Protein AF-A0A1T4W776-F1 (afdb_monomer_lite)

Foldseek 3Di:
DDDDDDDDPPVVVVVLVVVCVVVPAVDSVRVVVVVVVVVVVVVVVVVVVVVVVVVVVVVVVVVVVVVVVVDPPPPVCPPPDPVVVVVVVVVVVVVVVVVVD

Sequence (101 aa):
MTTLNISLPDNMKTWINQRVTGGDYSNISDYIRSLIRRDQEQLQAQREQDARKWQLIQAIARKNLQQRLAEPPPEEFADMSEEAIMQMVREEI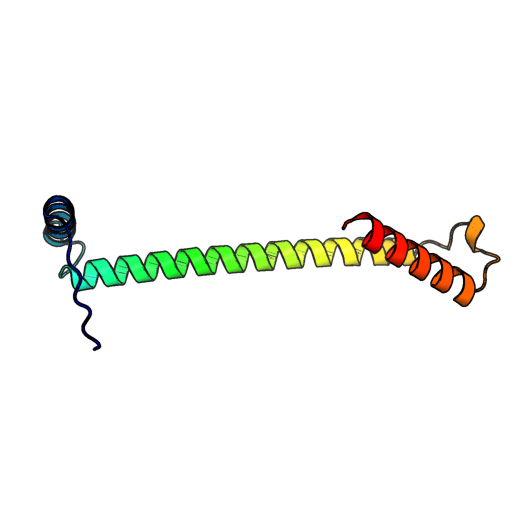QAYRQGKA

Structure (mmCIF, N/CA/C/O backbone):
data_AF-A0A1T4W776-F1
#
_entry.id   AF-A0A1T4W776-F1
#
loop_
_atom_site.group_PDB
_atom_site.id
_atom_site.type_symbol
_atom_site.label_atom_id
_atom_site.label_alt_id
_atom_site.label_comp_id
_atom_site.label_asym_id
_atom_site.label_entity_id
_atom_site.label_seq_id
_atom_site.pdbx_PDB_ins_code
_atom_site.Cartn_x
_atom_site.Cartn_y
_atom_site.Cartn_z
_atom_site.occupancy
_atom_site.B_iso_or_equiv
_atom_site.auth_seq_id
_atom_site.auth_comp_id
_atom_site.auth_asym_id
_atom_site.auth_atom_id
_atom_site.pdbx_PDB_model_num
ATOM 1 N N . MET A 1 1 ? 0.661 -13.160 24.276 1.00 63.53 1 MET A N 1
ATOM 2 C CA . MET A 1 1 ? -0.058 -11.974 23.759 1.00 63.53 1 MET A CA 1
ATOM 3 C C . MET A 1 1 ? 0.636 -10.736 24.283 1.00 63.53 1 MET A C 1
ATOM 5 O O . MET A 1 1 ? 0.985 -10.725 25.455 1.00 63.53 1 MET A O 1
ATOM 9 N N . THR A 1 2 ? 0.811 -9.722 23.441 1.00 77.62 2 THR A N 1
ATOM 10 C CA . THR A 1 2 ? 1.253 -8.389 23.870 1.00 77.62 2 THR A CA 1
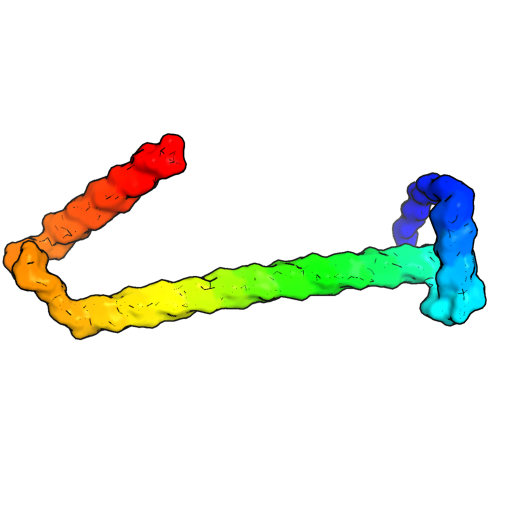ATOM 11 C C . THR A 1 2 ? 0.017 -7.533 24.128 1.00 77.62 2 THR A C 1
ATOM 13 O O . THR A 1 2 ? -0.921 -7.561 23.330 1.00 77.62 2 THR A O 1
ATOM 16 N N . THR A 1 3 ? -0.008 -6.804 25.242 1.00 85.56 3 THR A N 1
ATOM 17 C CA . THR A 1 3 ? -1.121 -5.913 25.596 1.00 85.56 3 THR A CA 1
ATOM 18 C C . THR A 1 3 ? -0.883 -4.528 25.004 1.00 85.56 3 THR A C 1
ATOM 20 O O . THR A 1 3 ? 0.212 -3.985 25.127 1.00 85.56 3 THR A O 1
ATOM 23 N N . LEU A 1 4 ? -1.912 -3.951 24.382 1.00 87.31 4 LEU A N 1
ATOM 24 C CA . LEU A 1 4 ? -1.911 -2.587 23.856 1.00 87.31 4 LEU A CA 1
ATOM 25 C C . LEU A 1 4 ? -3.048 -1.807 24.524 1.00 87.31 4 LEU A C 1
ATOM 27 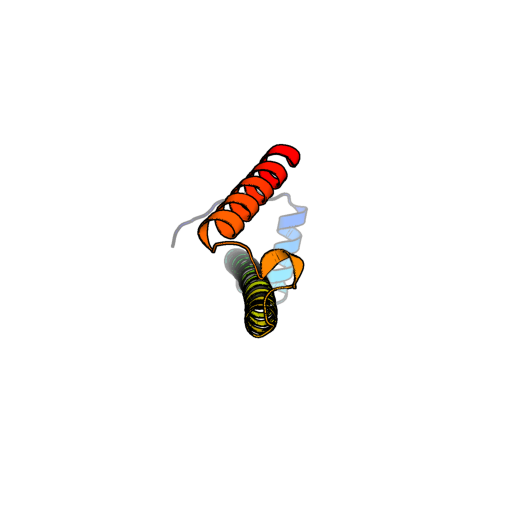O O . LEU A 1 4 ? -4.207 -2.201 24.407 1.00 87.31 4 LEU A O 1
ATOM 31 N N . ASN A 1 5 ? -2.715 -0.717 25.216 1.00 90.00 5 ASN A N 1
ATOM 32 C CA . ASN A 1 5 ? -3.694 0.192 25.814 1.00 90.00 5 ASN A CA 1
ATOM 33 C C . ASN A 1 5 ? -3.911 1.391 24.892 1.00 90.00 5 ASN A C 1
ATOM 35 O O . ASN A 1 5 ? -2.947 2.000 24.432 1.00 90.00 5 ASN A O 1
ATOM 39 N N . ILE A 1 6 ? -5.173 1.728 24.634 1.00 86.50 6 ILE A N 1
ATOM 40 C CA . ILE A 1 6 ? -5.562 2.834 23.756 1.00 86.50 6 ILE A CA 1
ATOM 41 C C . ILE A 1 6 ? -6.677 3.614 24.448 1.00 86.50 6 ILE A C 1
ATOM 43 O O . ILE A 1 6 ? -7.670 3.026 24.879 1.00 86.50 6 ILE A O 1
ATOM 47 N N . SER A 1 7 ? -6.523 4.933 24.527 1.00 91.81 7 SER A N 1
ATOM 48 C CA . SER A 1 7 ? -7.587 5.839 24.961 1.00 91.81 7 SER A CA 1
ATOM 49 C C . SER A 1 7 ? -8.418 6.257 23.757 1.00 91.81 7 SER A C 1
ATOM 51 O O . SER A 1 7 ? -7.872 6.713 22.754 1.00 91.81 7 SER A O 1
ATOM 53 N N . LEU A 1 8 ? -9.737 6.112 23.859 1.00 89.94 8 LEU A N 1
ATOM 54 C CA . LEU A 1 8 ? -10.680 6.483 22.809 1.00 89.94 8 LEU A CA 1
ATOM 55 C C . LEU A 1 8 ? -11.735 7.435 23.382 1.00 89.94 8 LEU A C 1
ATOM 57 O O . LEU A 1 8 ? -12.159 7.227 24.520 1.00 89.94 8 LEU A O 1
ATOM 61 N N . PRO A 1 9 ? -12.195 8.434 22.611 1.00 96.44 9 PRO A N 1
ATOM 62 C CA . PRO A 1 9 ? -13.343 9.242 22.999 1.00 96.44 9 PRO A CA 1
ATOM 63 C C . PRO A 1 9 ? -14.622 8.391 23.116 1.00 96.44 9 PRO A C 1
ATOM 65 O O . PRO A 1 9 ? -14.769 7.357 22.452 1.00 96.44 9 PRO A O 1
ATOM 68 N N . ASP A 1 10 ? -15.574 8.834 23.939 1.00 95.06 10 ASP A N 1
ATOM 69 C CA . ASP A 1 10 ? -16.765 8.044 24.294 1.00 95.06 10 ASP A CA 1
ATOM 70 C C . ASP A 1 10 ? -17.637 7.658 23.092 1.00 95.06 10 ASP A C 1
ATOM 72 O O . ASP A 1 10 ? -18.203 6.558 23.051 1.00 95.06 10 ASP A O 1
ATOM 76 N N . ASN A 1 11 ? -17.711 8.520 22.075 1.00 96.19 11 ASN A N 1
ATOM 77 C CA . ASN A 1 11 ? -18.439 8.229 20.839 1.00 96.19 11 ASN A CA 1
ATOM 78 C C . ASN A 1 11 ? -17.832 7.027 20.092 1.00 96.19 11 ASN A C 1
ATOM 80 O O . ASN A 1 11 ? -18.566 6.149 19.637 1.00 96.19 11 ASN A O 1
ATOM 84 N N . MET A 1 12 ? -16.501 6.934 20.019 1.00 94.56 12 MET A N 1
ATOM 85 C CA . MET A 1 12 ? -15.809 5.805 19.393 1.00 94.56 12 MET A CA 1
ATOM 86 C C . MET A 1 12 ? -15.989 4.525 20.209 1.00 94.56 12 MET A C 1
ATOM 88 O O . MET A 1 12 ? -16.253 3.466 19.640 1.00 94.56 12 MET A O 1
ATOM 92 N N . LYS A 1 13 ? -15.912 4.610 21.542 1.00 91.62 13 LYS A N 1
ATOM 93 C CA . LYS A 1 13 ? -16.146 3.457 22.425 1.00 91.62 13 LYS A CA 1
ATOM 94 C C . LYS A 1 13 ? -17.561 2.898 22.255 1.00 91.62 13 LYS A C 1
ATOM 96 O O . LYS A 1 13 ? -17.732 1.688 22.121 1.00 91.62 13 LYS A O 1
ATOM 101 N N . THR A 1 14 ? -18.560 3.780 22.211 1.00 93.75 14 THR A N 1
ATOM 102 C CA . THR A 1 14 ? -19.966 3.414 21.981 1.00 93.75 14 THR A CA 1
ATOM 103 C C . THR A 1 14 ? -20.135 2.703 20.644 1.00 93.75 14 THR A C 1
ATOM 105 O O . THR A 1 14 ? -20.741 1.634 20.584 1.00 93.75 14 THR A O 1
ATOM 108 N N . TRP A 1 15 ? -19.539 3.251 19.587 1.00 92.44 15 TRP A N 1
ATOM 109 C CA . TRP A 1 15 ? -19.596 2.654 18.260 1.00 92.44 15 TRP A CA 1
ATOM 110 C C . TRP A 1 15 ? -18.973 1.252 18.217 1.00 92.44 15 TRP A C 1
ATOM 112 O O . TRP A 1 15 ? -19.587 0.318 17.703 1.00 92.44 15 TRP A O 1
ATOM 122 N N . ILE A 1 16 ? -17.789 1.060 18.811 1.00 92.62 16 ILE A N 1
ATOM 123 C CA . ILE A 1 16 ? -17.145 -0.261 18.847 1.00 92.62 16 ILE A CA 1
ATOM 124 C C . ILE A 1 16 ? -18.000 -1.260 19.641 1.00 92.62 16 ILE A C 1
ATOM 126 O O . ILE A 1 16 ? -18.183 -2.396 19.204 1.00 92.62 16 ILE A O 1
ATOM 130 N N . ASN A 1 17 ? -18.567 -0.845 20.776 1.00 91.31 17 ASN A N 1
ATOM 131 C CA . ASN A 1 17 ? -19.442 -1.706 21.573 1.00 91.31 17 ASN A CA 1
ATOM 132 C C . ASN A 1 17 ? -20.680 -2.166 20.790 1.00 91.31 17 ASN A C 1
ATOM 134 O O . ASN A 1 17 ? -21.082 -3.320 20.925 1.00 91.31 17 ASN A O 1
ATOM 138 N N . GLN A 1 18 ? -21.256 -1.315 19.935 1.00 92.88 18 GLN A N 1
ATOM 139 C CA . GLN A 1 18 ? -22.364 -1.707 19.054 1.00 92.88 18 GLN A CA 1
ATOM 140 C C . GLN A 1 18 ? -21.940 -2.786 18.047 1.00 92.88 18 GLN A C 1
ATOM 142 O O . GLN A 1 18 ? -22.684 -3.739 17.830 1.00 92.88 18 GLN A O 1
ATOM 147 N N . ARG A 1 19 ? -20.725 -2.692 17.484 1.00 91.56 19 ARG A N 1
ATOM 148 C CA . ARG A 1 19 ? -20.177 -3.712 16.567 1.00 91.56 19 ARG A CA 1
ATOM 149 C C . ARG A 1 19 ? -19.996 -5.071 17.245 1.00 91.56 19 ARG A C 1
ATOM 151 O O . ARG A 1 19 ? -20.241 -6.092 16.617 1.00 91.56 19 ARG A O 1
ATOM 158 N N . VAL A 1 20 ? -19.581 -5.082 18.511 1.00 92.56 20 VAL A N 1
ATOM 159 C CA . VAL A 1 20 ? -19.430 -6.312 19.311 1.00 92.56 20 VAL A CA 1
ATOM 160 C C . VAL A 1 20 ? -20.797 -6.882 19.696 1.00 92.56 20 VAL A C 1
ATOM 162 O O . VAL A 1 20 ? -21.048 -8.068 19.518 1.00 92.56 20 VAL A O 1
ATOM 165 N N . THR A 1 21 ? -21.715 -6.033 20.167 1.00 89.25 21 THR A N 1
ATOM 166 C CA . THR A 1 21 ? -23.066 -6.453 20.589 1.00 89.25 21 THR A CA 1
ATOM 167 C C . THR A 1 21 ? -23.889 -7.007 19.423 1.00 89.25 21 THR A C 1
ATOM 169 O O . THR A 1 21 ? -24.740 -7.865 19.627 1.00 89.25 21 THR A O 1
ATOM 172 N N . GLY A 1 22 ? -23.605 -6.566 18.193 1.00 85.88 22 GLY A N 1
ATOM 173 C CA . GLY A 1 22 ? -24.200 -7.110 16.971 1.00 85.88 22 GLY A CA 1
ATOM 174 C C . GLY A 1 22 ? -23.833 -8.569 16.662 1.00 85.88 22 GLY A C 1
ATOM 175 O O . GLY A 1 22 ? -24.414 -9.136 15.745 1.00 85.88 22 GLY A O 1
ATOM 176 N N . GLY A 1 23 ? -22.908 -9.186 17.410 1.00 83.44 23 GLY A N 1
ATOM 177 C CA . GLY A 1 23 ? -22.573 -10.613 17.310 1.00 83.44 23 GLY A CA 1
ATOM 178 C C . GLY A 1 23 ? -21.454 -10.957 16.323 1.00 83.44 23 GLY A C 1
ATOM 179 O O . GLY A 1 23 ? -20.953 -12.077 16.349 1.00 83.44 23 GLY A O 1
ATOM 180 N N . ASP A 1 24 ? -21.004 -9.999 15.510 1.00 83.94 24 ASP A N 1
ATOM 181 C CA . ASP A 1 24 ? -19.925 -10.208 14.532 1.00 83.94 24 ASP A CA 1
ATOM 182 C C . ASP A 1 24 ? -18.538 -10.393 15.179 1.00 83.94 24 ASP A C 1
ATOM 184 O O . ASP A 1 24 ? -17.612 -10.885 14.534 1.00 83.94 24 ASP A O 1
ATOM 188 N N . TYR A 1 25 ? -18.367 -9.965 16.436 1.00 92.38 25 TYR A N 1
ATOM 189 C CA . TYR A 1 25 ? -17.085 -9.981 17.148 1.00 92.38 25 TYR A CA 1
ATOM 190 C C . TYR A 1 25 ? -17.278 -10.360 18.611 1.00 92.38 25 TYR A C 1
ATOM 192 O O . TYR A 1 25 ? -18.214 -9.898 19.258 1.00 92.38 25 TYR A O 1
ATOM 200 N N . SER A 1 26 ? -16.345 -11.134 19.168 1.00 89.44 26 SER A N 1
ATOM 201 C CA . SER A 1 26 ? -16.466 -11.625 20.552 1.00 89.44 26 SER A CA 1
ATOM 202 C C . SER A 1 26 ? -16.148 -10.557 21.607 1.00 89.44 26 SER A C 1
ATOM 204 O O . SER A 1 26 ? -16.609 -10.635 22.743 1.00 89.44 26 SER A O 1
ATOM 206 N N . ASN A 1 27 ? -15.305 -9.577 21.268 1.00 91.06 27 ASN A N 1
ATOM 207 C CA . ASN A 1 27 ? -14.957 -8.437 22.117 1.00 91.06 27 ASN A CA 1
ATOM 208 C C . ASN A 1 27 ? -14.293 -7.319 21.295 1.00 91.06 27 ASN A C 1
ATOM 210 O O . ASN A 1 27 ? -14.020 -7.465 20.103 1.00 91.06 27 ASN A O 1
ATOM 214 N N . ILE A 1 28 ? -13.982 -6.201 21.956 1.00 91.38 28 ILE A N 1
ATOM 215 C CA . ILE A 1 28 ? -13.306 -5.050 21.344 1.00 91.38 28 ILE A CA 1
ATOM 216 C C . ILE A 1 28 ? -11.957 -5.445 20.729 1.00 91.38 28 ILE A C 1
ATOM 218 O O . ILE A 1 28 ? -11.643 -5.031 19.617 1.00 91.38 28 ILE A O 1
ATOM 222 N N . SER A 1 29 ? -11.145 -6.246 21.422 1.00 91.38 29 SER A N 1
ATOM 223 C CA . SER A 1 29 ? -9.828 -6.636 20.908 1.00 91.38 29 SER A CA 1
ATOM 224 C C . SER A 1 29 ? -9.934 -7.495 19.650 1.00 91.38 29 SER A C 1
ATOM 226 O O . SER A 1 29 ? -9.104 -7.365 18.757 1.00 91.38 29 SER A O 1
ATOM 228 N N . ASP A 1 30 ? -10.941 -8.360 19.565 1.00 91.62 30 ASP A N 1
ATOM 229 C CA . ASP A 1 30 ? -11.246 -9.150 18.373 1.00 91.62 30 ASP A CA 1
ATOM 230 C C . ASP A 1 30 ? -11.625 -8.246 17.192 1.00 91.62 30 ASP A C 1
ATOM 232 O O . ASP A 1 30 ? -11.037 -8.325 16.111 1.00 91.62 30 ASP A O 1
ATOM 236 N N . TYR A 1 31 ? -12.493 -7.267 17.450 1.00 92.56 31 TYR A N 1
ATOM 237 C CA . TYR A 1 31 ? -12.843 -6.252 16.468 1.00 92.56 31 TYR A CA 1
ATOM 238 C C . TYR A 1 31 ? -11.618 -5.477 15.950 1.00 92.56 31 TYR A C 1
ATOM 240 O O . TYR A 1 31 ? -11.419 -5.372 14.737 1.00 92.56 31 TYR A O 1
ATOM 248 N N . ILE A 1 32 ? -10.746 -4.997 16.841 1.00 92.44 32 ILE A N 1
ATOM 249 C CA . ILE A 1 32 ? -9.521 -4.280 16.455 1.00 92.44 32 ILE A CA 1
ATOM 250 C C . ILE A 1 32 ? -8.571 -5.177 15.650 1.00 92.44 32 ILE A C 1
ATOM 252 O O . ILE A 1 32 ? -8.057 -4.745 14.620 1.00 92.44 32 ILE A O 1
ATOM 256 N N . ARG A 1 33 ? -8.372 -6.442 16.049 1.00 92.38 33 ARG A N 1
ATOM 257 C CA . ARG A 1 33 ? -7.551 -7.390 15.272 1.00 92.38 33 ARG A CA 1
ATOM 258 C C . ARG A 1 33 ? -8.115 -7.607 13.870 1.00 92.38 33 ARG A C 1
ATOM 260 O O . ARG A 1 33 ? -7.344 -7.651 12.916 1.00 92.38 33 ARG A O 1
ATOM 267 N N . SER A 1 34 ? -9.440 -7.683 13.728 1.00 94.06 34 SER A N 1
ATOM 268 C CA . SER A 1 34 ? -10.082 -7.808 12.415 1.00 94.06 34 SER A CA 1
ATOM 269 C C . SER A 1 34 ? -9.844 -6.585 11.523 1.00 94.06 34 SER A C 1
ATOM 271 O O . SER A 1 34 ? -9.625 -6.736 10.323 1.00 94.06 34 SER A O 1
ATOM 273 N N . LEU A 1 35 ? -9.843 -5.374 12.096 1.00 94.25 35 LEU A N 1
ATOM 274 C CA . LEU A 1 35 ? -9.530 -4.146 11.364 1.00 94.25 35 LEU A CA 1
ATOM 275 C C . LEU A 1 35 ? -8.080 -4.134 10.893 1.00 94.25 35 LEU A C 1
ATOM 277 O O . LEU A 1 35 ? -7.840 -3.857 9.725 1.00 94.25 35 LEU A O 1
ATOM 281 N N . ILE A 1 36 ? -7.142 -4.499 11.770 1.00 95.19 36 ILE A N 1
ATOM 282 C CA . ILE A 1 36 ? -5.721 -4.598 11.418 1.00 95.19 36 ILE A CA 1
ATOM 283 C C . ILE A 1 36 ? -5.520 -5.620 10.295 1.00 95.19 36 ILE A C 1
ATOM 285 O O . ILE A 1 36 ? -4.783 -5.353 9.352 1.00 95.19 36 ILE A O 1
ATOM 289 N N . ARG A 1 37 ? -6.196 -6.776 10.352 1.00 96.44 37 ARG A N 1
ATOM 290 C CA . ARG A 1 37 ? -6.090 -7.783 9.288 1.00 96.44 37 ARG A CA 1
ATOM 291 C C . ARG A 1 37 ? -6.609 -7.249 7.950 1.00 96.44 37 ARG A C 1
ATOM 293 O O . ARG A 1 37 ? -5.926 -7.401 6.946 1.00 96.44 37 ARG A O 1
ATOM 300 N N . ARG A 1 38 ? -7.765 -6.573 7.944 1.00 96.94 38 ARG A N 1
ATOM 301 C CA . ARG A 1 38 ? -8.321 -5.938 6.733 1.00 96.94 38 ARG A CA 1
ATOM 302 C C . ARG A 1 38 ? -7.394 -4.865 6.160 1.00 96.94 38 ARG A C 1
ATOM 304 O O . ARG A 1 38 ? -7.216 -4.817 4.950 1.00 96.94 38 ARG A O 1
ATOM 311 N N . ASP A 1 39 ? -6.798 -4.038 7.014 1.00 98.00 39 ASP A N 1
ATOM 312 C CA . ASP A 1 39 ? -5.818 -3.023 6.609 1.00 98.00 39 ASP A CA 1
ATOM 313 C C . ASP A 1 39 ? -4.587 -3.667 5.949 1.00 98.00 39 ASP A C 1
ATOM 315 O O . ASP A 1 39 ? -4.199 -3.306 4.838 1.00 98.00 39 ASP A O 1
ATOM 319 N N . GLN A 1 40 ? -4.039 -4.717 6.567 1.00 97.69 40 GLN A N 1
ATOM 320 C CA . GLN A 1 40 ? -2.921 -5.471 6.000 1.00 97.69 40 GLN A CA 1
ATOM 321 C C . GLN A 1 40 ? -3.270 -6.124 4.659 1.00 97.69 40 GLN A C 1
ATOM 323 O O . GLN A 1 40 ? -2.471 -6.051 3.726 1.00 97.69 40 GLN A O 1
ATOM 328 N N . GLU A 1 41 ? -4.445 -6.748 4.547 1.00 98.00 41 GLU A N 1
ATOM 329 C CA . GLU A 1 41 ? -4.932 -7.360 3.306 1.00 98.00 41 GLU A CA 1
ATOM 330 C C . GLU A 1 41 ? -5.051 -6.314 2.181 1.00 98.00 41 GLU A C 1
ATOM 332 O O . GLU A 1 41 ? -4.585 -6.557 1.067 1.00 98.00 41 GLU A O 1
ATOM 337 N N . GLN A 1 42 ? -5.593 -5.125 2.472 1.00 97.75 42 GLN A N 1
ATOM 338 C CA . GLN A 1 42 ? -5.699 -4.029 1.502 1.00 97.75 42 GLN A CA 1
ATOM 339 C C . GLN A 1 42 ? -4.326 -3.518 1.053 1.00 97.75 42 GLN A C 1
ATOM 341 O O . GLN A 1 42 ? -4.084 -3.374 -0.148 1.00 97.75 42 GLN A O 1
ATOM 346 N N . LEU A 1 43 ? -3.400 -3.307 1.992 1.00 97.56 43 LEU A N 1
ATOM 347 C CA . LEU A 1 43 ? -2.035 -2.880 1.679 1.00 97.56 43 LEU A CA 1
ATOM 348 C C . LEU A 1 43 ? -1.279 -3.923 0.846 1.00 97.56 43 LEU A C 1
ATOM 350 O O . LEU A 1 43 ? -0.526 -3.558 -0.058 1.00 97.56 43 LEU A O 1
ATOM 354 N N . GLN A 1 44 ? -1.469 -5.218 1.120 1.00 97.81 44 GLN A N 1
ATOM 355 C CA . GLN A 1 44 ? -0.879 -6.278 0.299 1.00 97.81 44 GLN A CA 1
ATOM 356 C C . GLN A 1 44 ? -1.461 -6.285 -1.111 1.00 97.81 44 GLN A C 1
ATOM 358 O O . GLN A 1 44 ? -0.699 -6.281 -2.075 1.00 97.81 44 GLN A O 1
ATOM 363 N N . ALA A 1 45 ? -2.786 -6.212 -1.244 1.00 97.12 45 ALA A N 1
ATOM 364 C CA . ALA A 1 45 ? -3.438 -6.167 -2.548 1.00 97.12 45 ALA A CA 1
ATOM 365 C C . ALA A 1 45 ? -2.954 -4.972 -3.385 1.00 97.12 45 ALA A C 1
ATOM 367 O O . ALA A 1 45 ? -2.691 -5.119 -4.579 1.00 97.12 45 ALA A O 1
ATOM 368 N N . GLN A 1 46 ? -2.771 -3.804 -2.764 1.00 97.31 46 GLN A N 1
ATOM 369 C CA . GLN A 1 46 ? -2.219 -2.634 -3.441 1.00 97.31 46 GLN A CA 1
ATOM 370 C C . GLN A 1 46 ? -0.777 -2.870 -3.907 1.00 97.31 46 GLN A C 1
ATOM 372 O O . GLN A 1 46 ? -0.468 -2.645 -5.076 1.00 97.31 46 GLN A O 1
ATOM 377 N N . ARG A 1 47 ? 0.094 -3.397 -3.035 1.00 97.12 47 ARG A N 1
ATOM 378 C CA . ARG A 1 47 ? 1.480 -3.731 -3.405 1.00 97.12 47 ARG A CA 1
ATOM 379 C C . ARG A 1 47 ? 1.549 -4.732 -4.552 1.00 97.12 47 ARG A C 1
ATOM 381 O O . ARG A 1 47 ? 2.362 -4.569 -5.459 1.00 97.12 47 ARG A O 1
ATOM 388 N N . GLU A 1 48 ? 0.697 -5.752 -4.537 1.00 97.31 48 GLU A N 1
ATOM 389 C CA . GLU A 1 48 ? 0.613 -6.727 -5.622 1.00 97.31 48 GLU A CA 1
ATOM 390 C C . GLU A 1 48 ? 0.164 -6.083 -6.933 1.00 97.31 48 GLU A C 1
ATOM 392 O O . GLU A 1 48 ? 0.723 -6.380 -7.989 1.00 97.31 48 GLU A O 1
ATOM 397 N N . GLN A 1 49 ? -0.827 -5.190 -6.889 1.00 97.06 49 GLN A N 1
ATOM 398 C CA . GLN A 1 49 ? -1.272 -4.455 -8.071 1.00 97.06 49 GLN A CA 1
ATOM 399 C C . GLN A 1 49 ? -0.161 -3.573 -8.636 1.00 97.06 49 GLN A C 1
ATOM 401 O O . GLN A 1 49 ? 0.050 -3.567 -9.849 1.00 97.06 49 GLN A O 1
ATOM 406 N N . ASP A 1 50 ? 0.566 -2.862 -7.781 1.00 97.06 50 ASP A N 1
ATOM 407 C CA . ASP A 1 50 ? 1.666 -2.001 -8.205 1.00 97.06 50 ASP A CA 1
ATOM 408 C C . ASP A 1 50 ? 2.815 -2.824 -8.799 1.00 97.06 50 ASP A C 1
ATOM 410 O O . ASP A 1 50 ? 3.327 -2.490 -9.871 1.00 97.06 50 ASP A O 1
ATOM 414 N N . ALA A 1 51 ? 3.142 -3.968 -8.193 1.00 97.19 51 ALA A N 1
ATOM 415 C CA . ALA A 1 51 ? 4.108 -4.912 -8.747 1.00 97.19 51 ALA A CA 1
ATOM 416 C C . ALA A 1 51 ? 3.667 -5.446 -10.122 1.00 97.19 51 ALA A C 1
ATOM 418 O O . ALA A 1 51 ? 4.46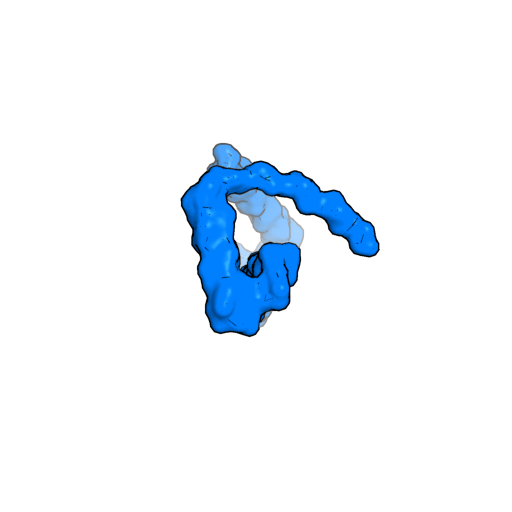9 -5.476 -11.056 1.00 97.19 51 ALA A O 1
ATOM 419 N N . ARG A 1 52 ? 2.387 -5.812 -10.288 1.00 97.62 52 ARG A N 1
ATOM 420 C CA . ARG A 1 52 ? 1.833 -6.272 -11.576 1.00 97.62 52 ARG A CA 1
ATOM 421 C C . ARG A 1 52 ? 1.879 -5.183 -12.643 1.00 97.62 52 ARG A C 1
ATOM 423 O O . ARG A 1 52 ? 2.263 -5.459 -13.778 1.00 97.62 52 ARG A O 1
ATOM 430 N N . LYS A 1 53 ? 1.514 -3.945 -12.299 1.00 97.38 53 LYS A N 1
ATOM 431 C CA . LYS A 1 53 ? 1.614 -2.797 -13.214 1.00 97.38 53 LYS A CA 1
ATOM 432 C C . LYS A 1 53 ? 3.056 -2.586 -13.660 1.00 97.38 53 LYS A C 1
ATOM 434 O O . LYS A 1 53 ? 3.304 -2.412 -14.850 1.00 97.38 53 LYS A O 1
ATOM 439 N N . TRP A 1 54 ? 4.004 -2.651 -12.728 1.00 96.56 54 TRP A N 1
ATOM 440 C CA . TRP A 1 54 ? 5.419 -2.521 -13.052 1.00 96.56 54 TRP A CA 1
ATOM 441 C C . TRP A 1 54 ? 5.910 -3.642 -13.976 1.00 96.56 54 TRP A C 1
ATOM 443 O O . TRP A 1 54 ? 6.554 -3.368 -14.988 1.00 96.56 54 TRP A O 1
ATOM 453 N N . GLN A 1 55 ? 5.535 -4.893 -13.701 1.00 96.75 55 GLN A N 1
ATOM 454 C CA . GLN A 1 55 ? 5.841 -6.026 -14.580 1.00 96.75 55 GLN A CA 1
ATOM 455 C C . GLN A 1 55 ? 5.259 -5.843 -15.987 1.00 96.75 55 GLN A C 1
ATOM 457 O O . GLN A 1 55 ? 5.935 -6.139 -16.971 1.00 96.75 55 GLN A O 1
ATOM 462 N N . LEU A 1 56 ? 4.036 -5.317 -16.102 1.00 96.94 56 LEU A N 1
ATOM 463 C CA . LEU A 1 56 ? 3.418 -5.022 -17.394 1.00 96.94 56 LEU A CA 1
ATOM 464 C C . LEU A 1 56 ? 4.198 -3.948 -18.164 1.00 96.94 56 LEU A C 1
ATOM 466 O O . LEU A 1 56 ? 4.473 -4.135 -19.348 1.00 96.94 56 LEU A O 1
ATOM 470 N N . ILE A 1 57 ? 4.597 -2.859 -17.499 1.00 97.12 57 ILE A N 1
ATOM 471 C CA . ILE A 1 57 ? 5.434 -1.809 -18.102 1.00 97.12 57 ILE A CA 1
ATOM 472 C C . ILE A 1 57 ? 6.741 -2.411 -18.626 1.00 97.12 57 ILE A C 1
ATOM 474 O O . ILE A 1 57 ? 7.115 -2.166 -19.773 1.00 97.12 57 ILE A O 1
ATOM 478 N N . GLN A 1 58 ? 7.409 -3.246 -17.827 1.00 94.94 58 GLN A N 1
ATOM 479 C CA . GLN A 1 58 ? 8.640 -3.920 -18.242 1.00 94.94 58 GLN A CA 1
ATOM 480 C C . GLN A 1 58 ? 8.418 -4.862 -19.432 1.00 94.94 58 GLN A C 1
ATOM 482 O O . GLN A 1 58 ? 9.224 -4.873 -20.362 1.00 94.94 58 GLN A O 1
ATOM 487 N N . ALA A 1 59 ? 7.328 -5.633 -19.433 1.00 95.62 59 ALA A N 1
ATOM 488 C CA . ALA A 1 59 ? 6.999 -6.549 -20.521 1.00 95.62 59 ALA A CA 1
ATOM 489 C C . ALA A 1 59 ? 6.731 -5.804 -21.837 1.00 95.62 59 ALA A C 1
ATOM 491 O O . ALA A 1 59 ? 7.243 -6.207 -22.883 1.00 95.62 59 ALA A O 1
ATOM 492 N N . ILE A 1 60 ? 5.985 -4.696 -21.784 1.00 96.19 60 ILE A N 1
ATOM 493 C CA . ILE A 1 60 ? 5.725 -3.839 -22.948 1.00 96.19 60 ILE A CA 1
ATOM 494 C C . ILE A 1 60 ? 7.030 -3.216 -23.449 1.00 96.19 60 ILE A C 1
ATOM 496 O O . ILE A 1 60 ? 7.332 -3.319 -24.636 1.00 96.19 60 ILE A O 1
ATOM 500 N N . ALA A 1 61 ? 7.834 -2.628 -22.558 1.00 94.69 61 ALA A N 1
ATOM 501 C CA . ALA A 1 61 ? 9.116 -2.028 -22.924 1.00 94.69 61 ALA A CA 1
ATOM 502 C C . ALA A 1 61 ? 10.050 -3.050 -23.590 1.00 94.69 61 ALA A C 1
ATOM 504 O O . ALA A 1 61 ? 10.617 -2.776 -24.646 1.00 94.69 61 ALA A O 1
ATOM 505 N N . ARG A 1 62 ? 10.151 -4.260 -23.022 1.00 94.25 62 ARG A N 1
ATOM 506 C CA . ARG A 1 62 ? 10.937 -5.361 -23.590 1.00 94.25 62 ARG A CA 1
ATOM 507 C C . ARG A 1 62 ? 10.441 -5.754 -24.978 1.00 94.25 62 ARG A C 1
ATOM 509 O O . ARG A 1 62 ? 11.258 -5.873 -25.885 1.00 94.25 62 ARG A O 1
ATOM 516 N N . LYS A 1 63 ? 9.131 -5.960 -25.145 1.00 93.69 63 LYS A N 1
ATOM 517 C CA . LYS A 1 63 ? 8.541 -6.337 -26.436 1.00 93.69 63 LYS A CA 1
ATOM 518 C C . LYS A 1 63 ? 8.827 -5.275 -27.500 1.00 93.69 63 LYS A C 1
ATOM 520 O O . LYS A 1 63 ? 9.269 -5.616 -28.592 1.00 93.69 63 LYS A O 1
ATOM 525 N N . ASN A 1 64 ? 8.621 -4.004 -27.164 1.00 93.44 64 ASN A N 1
ATOM 526 C CA . ASN A 1 64 ? 8.865 -2.894 -28.081 1.00 93.44 64 ASN A CA 1
ATOM 527 C C . ASN A 1 64 ? 10.347 -2.802 -28.475 1.00 93.44 64 ASN A C 1
ATOM 529 O O . ASN A 1 64 ? 10.654 -2.620 -29.649 1.00 93.44 64 ASN A O 1
ATOM 533 N N . LEU A 1 65 ? 11.268 -2.980 -27.520 1.00 89.31 65 LEU A N 1
ATOM 534 C CA . LEU A 1 65 ? 12.705 -2.984 -27.799 1.00 89.31 65 LEU A CA 1
ATOM 535 C C . LEU A 1 65 ? 13.105 -4.154 -28.705 1.00 89.31 65 LEU A C 1
ATOM 537 O O . LEU A 1 65 ? 13.860 -3.961 -29.649 1.00 89.31 65 LEU A O 1
ATOM 541 N N . GLN A 1 66 ? 12.581 -5.356 -28.451 1.00 89.19 66 GLN A N 1
ATOM 542 C CA . GLN A 1 66 ? 12.840 -6.524 -29.297 1.00 89.19 66 GLN A CA 1
ATOM 543 C C . GLN A 1 66 ? 12.354 -6.310 -30.730 1.00 89.19 66 GLN A C 1
ATOM 545 O O . GLN A 1 66 ? 13.073 -6.644 -31.665 1.00 89.19 66 GLN A O 1
ATOM 550 N N . GLN A 1 67 ? 11.162 -5.732 -30.898 1.00 89.06 67 GLN A N 1
ATOM 551 C CA . GLN A 1 67 ? 10.646 -5.389 -32.218 1.00 89.06 67 GLN A CA 1
ATOM 552 C C . GLN A 1 67 ? 11.556 -4.377 -32.922 1.00 89.06 67 GLN A C 1
ATOM 554 O O . GLN A 1 67 ? 11.897 -4.581 -34.079 1.00 89.06 67 GLN A O 1
ATOM 559 N N . ARG A 1 68 ? 12.010 -3.335 -32.213 1.00 85.88 68 ARG A N 1
ATOM 560 C CA . ARG A 1 68 ? 12.928 -2.338 -32.777 1.00 85.88 68 ARG A CA 1
ATOM 561 C C . ARG A 1 68 ? 14.277 -2.937 -33.175 1.00 85.88 68 ARG A C 1
ATOM 563 O O . ARG A 1 68 ? 14.798 -2.581 -34.217 1.00 85.88 68 ARG A O 1
ATOM 570 N N . LEU A 1 69 ? 14.841 -3.831 -32.364 1.00 83.62 69 LEU A N 1
ATOM 571 C CA . LEU A 1 69 ? 16.122 -4.484 -32.664 1.00 83.62 69 LEU A CA 1
ATOM 572 C C . LEU A 1 69 ? 16.034 -5.486 -33.826 1.00 83.62 69 LEU A C 1
ATOM 574 O O . LEU A 1 69 ? 17.063 -5.859 -34.378 1.00 83.62 69 LEU A O 1
ATOM 578 N N . ALA A 1 70 ? 14.831 -5.952 -34.172 1.00 85.69 70 ALA A N 1
ATOM 579 C CA . ALA A 1 70 ? 14.607 -6.798 -35.341 1.00 85.69 70 ALA A CA 1
ATOM 580 C C . ALA A 1 70 ? 14.527 -5.991 -36.649 1.00 85.69 70 ALA A C 1
ATOM 582 O O . ALA A 1 70 ? 14.644 -6.568 -37.730 1.00 85.69 70 ALA A O 1
ATOM 583 N N . GLU A 1 71 ? 14.314 -4.678 -36.559 1.00 86.75 71 GLU A N 1
ATOM 584 C CA . GLU A 1 71 ? 14.377 -3.768 -37.697 1.00 86.75 71 GLU A CA 1
ATOM 585 C C . GLU A 1 71 ? 15.845 -3.389 -37.955 1.00 86.75 71 GLU A C 1
ATOM 587 O O . GLU A 1 71 ? 16.603 -3.184 -37.000 1.00 86.75 71 GLU A O 1
ATOM 592 N N . PRO A 1 72 ? 16.282 -3.304 -39.225 1.00 82.94 72 PRO A N 1
ATOM 593 C CA . PRO A 1 72 ? 17.618 -2.817 -39.527 1.00 82.94 72 PRO A CA 1
ATOM 594 C C . PRO A 1 72 ? 17.786 -1.381 -39.001 1.00 82.94 72 PRO A C 1
ATOM 596 O O . PRO A 1 72 ? 16.804 -0.629 -38.949 1.00 82.94 72 PRO A O 1
ATOM 599 N N . PRO A 1 73 ? 19.011 -0.978 -38.619 1.00 81.50 73 PRO A N 1
ATOM 600 C CA . PRO A 1 73 ? 19.282 0.402 -38.245 1.00 81.50 73 PRO A CA 1
ATOM 601 C C . PRO A 1 73 ? 18.812 1.361 -39.351 1.00 81.50 73 PRO A C 1
ATOM 603 O O . PRO A 1 73 ? 18.971 1.036 -40.531 1.00 81.50 73 PRO A O 1
ATOM 606 N N . PRO A 1 74 ? 18.241 2.529 -39.003 1.00 85.56 74 PRO A N 1
ATOM 607 C CA . PRO A 1 74 ? 17.933 3.558 -39.991 1.00 85.56 74 PRO A CA 1
ATOM 608 C C . PRO A 1 74 ? 19.168 3.899 -40.831 1.00 85.56 74 PRO A C 1
ATOM 610 O O . PRO A 1 74 ? 20.284 3.849 -40.315 1.00 85.56 74 PRO A O 1
ATOM 613 N N . GLU A 1 75 ? 18.966 4.283 -42.095 1.00 84.56 75 GLU A N 1
ATOM 614 C CA . GLU A 1 75 ? 20.062 4.595 -43.032 1.00 84.56 75 GLU A CA 1
ATOM 615 C C . GLU A 1 75 ? 21.056 5.614 -42.457 1.00 84.56 75 GLU A C 1
ATOM 617 O O . GLU A 1 75 ? 22.259 5.470 -42.636 1.00 84.56 75 GLU A O 1
ATOM 622 N N . GLU A 1 76 ? 20.566 6.575 -41.670 1.00 83.88 76 GLU A N 1
ATOM 623 C CA . GLU A 1 76 ? 21.369 7.586 -40.966 1.00 83.88 76 GLU A CA 1
ATOM 624 C C . GLU A 1 76 ? 22.450 6.993 -40.043 1.00 83.88 76 GLU A C 1
ATOM 626 O O . GLU A 1 76 ? 23.467 7.635 -39.790 1.00 83.88 76 GLU A O 1
ATOM 631 N N . PHE A 1 77 ? 22.249 5.767 -39.556 1.00 82.31 77 PHE A N 1
ATOM 632 C CA . PHE A 1 77 ? 23.175 5.053 -38.676 1.00 82.31 77 PHE A CA 1
ATOM 633 C C . PHE A 1 77 ? 23.862 3.866 -39.362 1.00 82.31 77 PHE A C 1
ATOM 635 O O . PHE A 1 77 ? 24.700 3.221 -38.734 1.00 82.31 77 PHE A O 1
ATOM 642 N N . ALA A 1 78 ? 23.521 3.553 -40.618 1.00 82.88 78 ALA A N 1
ATOM 643 C CA . ALA A 1 78 ? 24.013 2.363 -41.316 1.00 82.88 78 ALA A CA 1
ATOM 644 C C . ALA A 1 78 ? 25.538 2.382 -41.527 1.00 82.88 78 ALA A C 1
ATOM 646 O O . ALA A 1 78 ? 26.178 1.334 -41.470 1.00 82.88 78 ALA A O 1
ATOM 647 N N . ASP A 1 79 ? 26.111 3.575 -41.699 1.00 86.69 79 ASP A N 1
ATOM 648 C CA . ASP A 1 79 ? 27.544 3.780 -41.937 1.00 86.69 79 ASP A CA 1
ATOM 649 C C . ASP A 1 79 ? 28.339 4.107 -40.654 1.00 86.69 79 ASP A C 1
ATOM 651 O O . ASP A 1 79 ? 29.550 4.337 -40.703 1.00 86.69 79 ASP A O 1
ATOM 655 N N . MET A 1 80 ? 27.680 4.158 -39.490 1.00 86.06 80 MET A N 1
ATOM 656 C CA . MET A 1 80 ? 28.320 4.508 -38.218 1.00 86.06 80 MET A CA 1
ATOM 657 C C . MET A 1 80 ? 28.866 3.272 -37.493 1.00 86.06 80 MET A C 1
ATOM 659 O O . MET A 1 80 ? 28.233 2.218 -37.474 1.00 86.06 80 MET A O 1
ATOM 663 N N . SER A 1 81 ? 30.022 3.405 -36.827 1.00 90.12 81 SER A N 1
ATOM 664 C CA . SER A 1 81 ? 30.522 2.332 -35.956 1.00 90.12 81 SER A CA 1
ATOM 665 C C . SER A 1 81 ? 29.647 2.183 -34.710 1.00 90.12 81 SER A C 1
ATOM 667 O O . SER A 1 81 ? 29.064 3.151 -34.210 1.00 90.12 81 SER A O 1
ATOM 669 N N . GLU A 1 82 ? 29.593 0.966 -34.166 1.00 84.75 82 GLU A N 1
ATOM 670 C CA . GLU A 1 82 ? 28.867 0.674 -32.927 1.00 84.75 82 GLU A CA 1
ATOM 671 C C . GLU A 1 82 ? 29.333 1.578 -31.771 1.00 84.75 82 GLU A C 1
ATOM 673 O O . GLU A 1 82 ? 28.509 2.053 -30.986 1.00 84.75 82 GLU A O 1
ATOM 678 N N . GLU A 1 83 ? 30.633 1.897 -31.688 1.00 89.62 83 GLU A N 1
ATOM 679 C CA . GLU A 1 83 ? 31.140 2.785 -30.637 1.00 89.62 83 GLU A CA 1
ATOM 680 C C . GLU A 1 83 ? 30.618 4.217 -30.776 1.00 89.62 83 GLU A C 1
ATOM 682 O O . GLU A 1 83 ? 30.290 4.837 -29.761 1.00 89.62 83 GLU A O 1
ATOM 687 N N . ALA A 1 84 ? 30.512 4.735 -32.005 1.00 90.19 84 ALA A N 1
ATOM 688 C CA . ALA A 1 84 ? 29.995 6.076 -32.271 1.00 90.19 84 ALA A CA 1
ATOM 689 C C . ALA A 1 84 ? 28.503 6.182 -31.918 1.00 90.19 84 ALA A C 1
ATOM 691 O O . ALA A 1 84 ? 28.089 7.138 -31.259 1.00 90.19 84 ALA A O 1
ATOM 692 N N . ILE A 1 85 ? 27.714 5.161 -32.271 1.00 86.88 85 ILE A N 1
ATOM 693 C CA . ILE A 1 85 ? 26.293 5.070 -31.903 1.00 86.88 85 ILE A CA 1
ATOM 694 C C . ILE A 1 85 ? 26.145 5.017 -30.376 1.00 86.88 85 ILE A C 1
ATOM 696 O O . ILE A 1 85 ? 25.372 5.775 -29.789 1.00 86.88 85 ILE A O 1
ATOM 700 N N . MET A 1 86 ? 26.918 4.163 -29.701 1.00 88.00 86 MET A N 1
ATOM 701 C CA . MET A 1 86 ? 26.847 4.024 -28.243 1.00 88.00 86 MET A CA 1
ATOM 702 C C . MET A 1 86 ? 27.319 5.279 -27.506 1.00 88.00 86 MET A C 1
ATOM 704 O O . MET A 1 86 ? 26.802 5.588 -26.430 1.00 88.00 86 MET A O 1
ATOM 708 N N . GLN A 1 87 ? 28.276 6.018 -28.066 1.00 92.38 87 GLN A N 1
ATOM 709 C CA . GLN A 1 87 ? 28.702 7.301 -27.523 1.00 92.38 87 GLN A CA 1
ATOM 710 C C . GLN A 1 87 ? 27.590 8.351 -27.623 1.00 92.38 87 GLN A C 1
ATOM 712 O O . GLN A 1 87 ? 27.274 8.983 -26.616 1.00 92.38 87 GLN A O 1
ATOM 717 N N . MET A 1 88 ? 26.932 8.452 -28.779 1.00 90.06 88 MET A N 1
ATOM 718 C CA . MET A 1 88 ? 25.796 9.354 -28.985 1.00 90.06 88 MET A CA 1
ATOM 719 C C . MET A 1 88 ? 24.634 9.037 -28.031 1.00 90.06 88 MET A C 1
ATOM 721 O O . MET A 1 8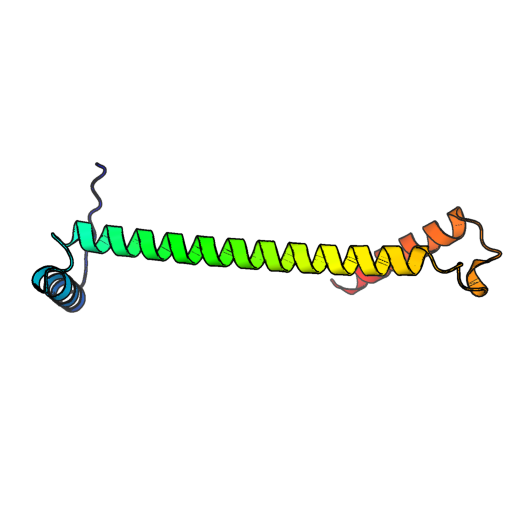8 ? 24.109 9.930 -27.370 1.00 90.06 88 MET A O 1
ATOM 725 N N . VAL A 1 89 ? 24.276 7.756 -27.869 1.00 89.50 89 VAL A N 1
ATOM 726 C CA . VAL A 1 89 ? 23.225 7.345 -26.917 1.00 89.50 89 VAL A CA 1
ATOM 727 C C . VAL A 1 89 ? 23.604 7.699 -25.475 1.00 89.50 89 VAL A C 1
ATOM 729 O O . VAL A 1 89 ? 22.746 8.124 -24.698 1.00 89.50 89 VAL A O 1
ATOM 732 N N . ARG A 1 90 ? 24.877 7.541 -25.087 1.00 91.00 90 ARG A N 1
ATOM 733 C CA . ARG A 1 90 ? 25.345 7.939 -23.749 1.00 91.00 90 ARG A CA 1
ATOM 734 C C . ARG A 1 90 ? 25.179 9.437 -23.517 1.00 91.00 90 ARG A C 1
ATOM 736 O O . ARG A 1 90 ? 24.698 9.814 -22.449 1.00 91.00 90 ARG A O 1
ATOM 743 N N . GLU A 1 91 ? 25.562 10.258 -24.488 1.00 92.88 91 GLU A N 1
ATOM 744 C CA . GLU A 1 91 ? 25.442 11.717 -24.417 1.00 92.88 91 GLU A CA 1
ATOM 745 C C . GLU A 1 91 ? 23.975 12.150 -24.313 1.00 92.88 91 GLU A C 1
ATOM 747 O O . GLU A 1 91 ? 23.629 12.917 -23.414 1.00 92.88 91 GLU A O 1
ATOM 752 N N . GLU A 1 92 ? 23.091 11.558 -25.118 1.00 91.19 92 GLU A N 1
ATOM 753 C CA . GLU A 1 92 ? 21.651 11.838 -25.092 1.00 91.19 92 GLU A CA 1
ATOM 754 C C . GLU A 1 92 ? 21.012 11.469 -23.738 1.00 91.19 92 GLU A C 1
ATOM 756 O O . GLU A 1 92 ? 20.270 12.250 -23.135 1.00 91.19 92 GLU A O 1
ATOM 761 N N . ILE A 1 93 ? 21.350 10.294 -23.186 1.00 90.94 93 ILE A N 1
ATOM 762 C CA . ILE A 1 93 ? 20.868 9.871 -21.860 1.00 90.94 93 ILE A CA 1
ATOM 763 C C . ILE A 1 93 ? 21.369 10.820 -20.764 1.00 90.94 93 ILE A C 1
ATOM 765 O O . ILE A 1 93 ? 20.632 11.108 -19.814 1.00 90.94 93 ILE A O 1
ATOM 769 N N . GLN A 1 94 ? 22.617 11.287 -20.853 1.00 90.12 94 GLN A N 1
ATOM 770 C CA . GLN A 1 94 ? 23.167 12.240 -19.890 1.00 90.12 94 GLN A CA 1
ATOM 771 C C . GLN A 1 94 ? 22.471 13.600 -19.982 1.00 90.12 94 GLN A C 1
ATOM 773 O O . GLN A 1 94 ? 22.070 14.127 -18.942 1.00 90.12 94 GLN A O 1
ATOM 77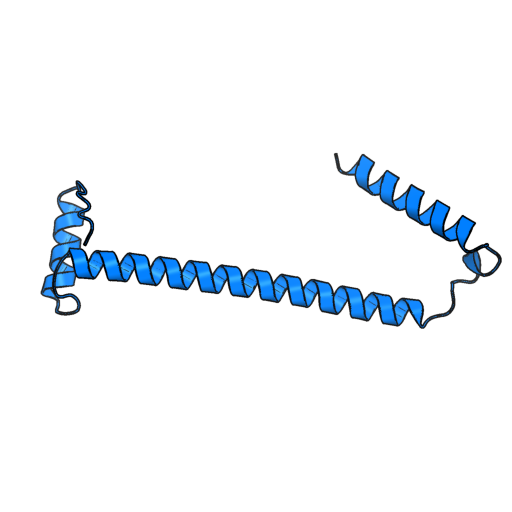8 N N . ALA A 1 95 ? 22.250 14.117 -21.191 1.00 89.75 95 ALA A N 1
ATOM 779 C CA . ALA A 1 95 ? 21.535 15.369 -21.420 1.00 89.75 95 ALA A CA 1
ATOM 780 C C . ALA A 1 95 ? 20.106 15.318 -20.850 1.00 89.75 95 ALA A C 1
ATOM 782 O O . ALA A 1 95 ? 19.707 16.200 -20.086 1.00 89.75 95 ALA A O 1
ATOM 783 N N . TYR A 1 96 ? 19.363 14.234 -21.111 1.00 88.38 96 TYR A N 1
ATOM 784 C CA . TYR A 1 96 ? 18.009 14.058 -20.576 1.00 88.38 96 TYR A CA 1
ATOM 785 C C . TYR A 1 96 ? 17.975 13.994 -19.040 1.00 88.38 96 TYR A C 1
ATOM 787 O O . TYR A 1 96 ? 17.047 14.501 -18.409 1.00 88.38 96 TYR A O 1
ATOM 795 N N . ARG A 1 97 ? 18.986 13.375 -18.413 1.00 86.12 97 ARG A N 1
ATOM 796 C CA . ARG A 1 97 ? 19.100 13.314 -16.945 1.00 86.12 97 ARG A CA 1
ATOM 797 C C . ARG A 1 97 ? 19.437 14.670 -16.330 1.00 86.12 97 ARG A C 1
ATOM 799 O O . ARG A 1 97 ? 18.918 14.970 -15.261 1.00 86.12 97 ARG A O 1
ATOM 806 N N . GLN A 1 98 ? 20.280 15.470 -16.981 1.00 84.75 98 GLN A N 1
ATOM 807 C CA . GLN A 1 98 ? 20.665 16.798 -16.495 1.00 84.75 98 GLN A CA 1
ATOM 808 C C . GLN A 1 98 ? 19.547 17.838 -16.674 1.00 84.75 98 GLN A C 1
ATOM 810 O O . GLN A 1 98 ? 19.406 18.712 -15.830 1.00 84.75 98 GLN A O 1
ATOM 815 N N . GLY A 1 99 ? 18.713 17.717 -17.713 1.00 78.25 99 GLY A N 1
ATOM 816 C CA . GLY A 1 99 ? 17.587 18.630 -17.968 1.00 78.25 99 GLY A CA 1
ATOM 817 C C . GLY A 1 99 ? 16.313 18.373 -17.148 1.00 78.25 99 GLY A C 1
ATOM 818 O O . GLY A 1 99 ? 15.346 19.116 -17.288 1.00 78.25 99 GLY A O 1
ATOM 819 N N . LYS A 1 100 ? 16.277 17.318 -16.322 1.00 57.97 100 LYS A N 1
ATOM 820 C CA . LYS A 1 100 ? 15.130 16.965 -15.459 1.00 57.97 100 LYS A CA 1
ATOM 821 C C . LYS A 1 100 ? 15.303 17.374 -13.985 1.00 57.97 100 LYS A C 1
ATOM 823 O O . LYS A 1 100 ? 14.443 17.016 -13.179 1.00 57.97 100 LYS A O 1
ATOM 828 N N . ALA A 1 101 ? 16.407 18.048 -13.650 1.00 48.78 101 ALA A N 1
ATOM 829 C CA . ALA A 1 101 ? 16.719 18.584 -12.323 1.00 48.78 101 ALA A CA 1
ATOM 830 C C . ALA A 1 101 ? 16.184 20.011 -12.143 1.00 48.78 101 ALA A C 1
ATOM 832 O O . ALA A 1 101 ? 16.200 20.772 -13.135 1.00 48.78 101 ALA A O 1
#

Secondary structure (DSSP, 8-state):
---------HHHHHHHHHHHHTTS-SSHHHHHHHHHHHHHHHHHHHHHHHHHHHHHHHHHHHHHHHHHHHSPPPHHHHTS-HHHHHHHHHHHHHHHHHTT-

pLDDT: mean 90.17, std 7.67, range [48.78, 98.0]

Radius of gyration: 28.61 Å; chains: 1; bounding box: 55×31×69 Å

InterPro domains:
  IPR010985 Ribbon-helix-helix [SSF47598] (1-44)
  IPR038296 Antitoxin ParD superfamily [G3DSA:6.10.10.120] (10-99)

Organism: NCBI:txid92487